Protein AF-A0AAE3K5G8-F1 (afdb_monomer_lite)

pLDDT: mean 91.59, std 7.62, range [60.0, 98.44]

Secondary structure (DSSP, 8-state):
--HHHHHHHHHHHHHHTT--------TTTTTB-TTT--BEEEEETTEEEEGGG-

Organism: NCBI:txid1326980

Foldseek 3Di:
DDVVVVVVVVCVVCVVVVHDDDDDDPPPVQQADPPPRDGWDDPDVPDTDDPVVD

Sequence (54 aa):
MQYRRIQHWIEWQATKHGLAVVKLPAFYTSTRCPKCGGEMREYVHRQFVCEVWL

InterPro domains:
  IPR010095 Cas12f1-like, TNB domain [PF07282] (3-51)

Radius of gyration: 15.99 Å; chains: 1; bounding box: 31×19×40 Å

Structure (mmCIF, N/CA/C/O backbone):
data_AF-A0AAE3K5G8-F1
#
_entry.id   AF-A0AAE3K5G8-F1
#
loop_
_atom_site.group_PDB
_atom_site.id
_atom_site.type_symbol
_atom_site.label_atom_id
_atom_site.label_alt_id
_atom_site.label_comp_id
_atom_site.label_asym_id
_atom_site.label_entity_id
_atom_site.label_seq_id
_atom_site.pdbx_PDB_ins_code
_atom_site.Cartn_x
_atom_site.Cartn_y
_atom_site.Cartn_z
_atom_site.occupancy
_atom_site.B_iso_or_equiv
_atom_site.auth_seq_id
_atom_site.auth_comp_id
_atom_site.auth_asym_id
_atom_site.auth_atom_id
_atom_site.pdbx_PDB_model_num
ATOM 1 N N . MET A 1 1 ? 11.074 -6.215 11.717 1.00 60.00 1 MET A N 1
ATOM 2 C CA . MET A 1 1 ? 9.667 -5.746 11.721 1.00 60.00 1 MET A CA 1
ATOM 3 C C . MET A 1 1 ? 8.793 -6.867 11.178 1.00 60.00 1 MET A C 1
ATOM 5 O O . MET A 1 1 ? 9.077 -7.340 10.090 1.00 60.00 1 MET A O 1
ATOM 9 N N . GLN A 1 2 ? 7.796 -7.347 11.924 1.00 86.75 2 GLN A N 1
ATOM 10 C CA . GLN A 1 2 ? 6.916 -8.435 11.469 1.00 86.75 2 GLN A CA 1
ATOM 11 C C . GLN A 1 2 ? 5.605 -7.855 10.933 1.00 86.75 2 GLN A C 1
ATOM 13 O O . GLN A 1 2 ? 4.874 -7.201 11.678 1.00 86.75 2 GLN A O 1
ATOM 18 N N . TYR A 1 3 ? 5.290 -8.129 9.664 1.00 91.56 3 TYR A N 1
ATOM 19 C CA . TYR A 1 3 ? 4.075 -7.653 8.987 1.00 91.56 3 TYR A CA 1
ATOM 20 C C . TYR A 1 3 ? 2.788 -7.965 9.763 1.00 91.56 3 TYR A C 1
ATOM 22 O O . TYR A 1 3 ? 1.883 -7.136 9.796 1.00 91.56 3 TYR A O 1
ATOM 30 N N . ARG A 1 4 ? 2.743 -9.094 10.487 1.00 92.88 4 ARG A N 1
ATOM 31 C CA . ARG A 1 4 ? 1.609 -9.476 11.345 1.00 92.88 4 ARG A CA 1
ATOM 32 C C . ARG A 1 4 ? 1.260 -8.412 12.387 1.00 92.88 4 ARG A C 1
ATOM 34 O O . ARG A 1 4 ? 0.086 -8.156 12.628 1.00 92.88 4 ARG A O 1
ATOM 41 N N . ARG A 1 5 ? 2.266 -7.786 13.009 1.00 96.12 5 ARG A N 1
ATOM 42 C CA . ARG A 1 5 ? 2.033 -6.778 14.056 1.00 96.12 5 ARG A CA 1
ATOM 43 C C . ARG A 1 5 ? 1.416 -5.507 13.475 1.00 96.12 5 ARG A C 1
ATOM 45 O O . ARG A 1 5 ? 0.508 -4.948 14.074 1.00 96.12 5 ARG A O 1
ATOM 52 N N . ILE A 1 6 ? 1.888 -5.088 12.300 1.00 95.88 6 ILE A N 1
ATOM 53 C CA . ILE A 1 6 ? 1.361 -3.917 11.587 1.00 95.88 6 ILE A CA 1
ATOM 54 C C . ILE A 1 6 ? -0.069 -4.187 11.108 1.00 95.88 6 ILE A C 1
ATOM 56 O O . ILE A 1 6 ? -0.945 -3.365 11.350 1.00 95.88 6 ILE A O 1
ATOM 60 N N . GLN A 1 7 ? -0.324 -5.355 10.505 1.00 96.00 7 GLN A N 1
ATOM 61 C CA . GLN A 1 7 ? -1.671 -5.763 10.083 1.00 96.00 7 GLN A CA 1
ATOM 62 C C . GLN A 1 7 ? -2.657 -5.747 11.256 1.00 96.00 7 GLN A C 1
ATOM 64 O O . GLN A 1 7 ? -3.712 -5.133 11.151 1.00 96.00 7 GLN A O 1
ATOM 69 N N . HIS A 1 8 ? -2.270 -6.324 12.398 1.00 96.12 8 HIS A N 1
ATOM 70 C CA . HIS A 1 8 ? -3.092 -6.311 13.607 1.00 96.12 8 HIS A CA 1
ATOM 71 C C . HIS A 1 8 ? -3.406 -4.885 14.092 1.00 96.12 8 HIS A C 1
ATOM 73 O O . HIS A 1 8 ? -4.539 -4.593 14.458 1.00 96.12 8 HIS A O 1
ATOM 79 N N . TRP A 1 9 ? -2.425 -3.975 14.097 1.00 97.06 9 TRP A N 1
ATOM 80 C CA . TRP A 1 9 ? -2.668 -2.585 14.500 1.00 97.06 9 TRP A CA 1
ATOM 81 C C . TRP A 1 9 ? -3.624 -1.848 13.554 1.00 97.06 9 TRP A C 1
ATOM 83 O O . TRP A 1 9 ? -4.474 -1.101 14.036 1.00 97.06 9 TRP A O 1
ATOM 93 N N . ILE A 1 10 ? -3.528 -2.089 12.242 1.00 96.81 10 ILE A N 1
ATOM 94 C CA . ILE A 1 10 ? -4.453 -1.525 11.245 1.00 96.81 10 ILE A CA 1
ATOM 95 C C . ILE A 1 10 ? -5.871 -2.064 11.466 1.00 96.81 10 ILE A C 1
ATOM 97 O O . ILE A 1 10 ? -6.812 -1.280 11.556 1.00 96.81 10 ILE A O 1
ATOM 101 N N . GLU A 1 11 ? -6.026 -3.383 11.608 1.00 97.75 11 GLU A N 1
ATOM 102 C CA . GLU A 1 11 ? -7.322 -4.037 11.853 1.00 97.75 11 GLU A CA 1
ATOM 103 C C . GLU A 1 11 ? -7.977 -3.551 13.153 1.00 97.75 11 GLU A C 1
ATOM 105 O O . GLU A 1 11 ? -9.170 -3.232 13.184 1.00 97.75 11 GLU A O 1
ATOM 110 N N . TRP A 1 12 ? -7.189 -3.429 14.222 1.00 97.56 12 TRP A N 1
ATOM 111 C CA . TRP A 1 12 ? -7.665 -2.934 15.510 1.00 97.56 12 TRP A CA 1
ATOM 112 C C . TRP A 1 12 ? -8.139 -1.479 15.437 1.00 97.56 12 TRP A C 1
ATOM 114 O O . TRP A 1 12 ? -9.188 -1.146 15.989 1.00 97.56 12 TRP A O 1
ATOM 124 N N . GLN A 1 13 ? -7.402 -0.609 14.739 1.00 98.44 13 GLN A N 1
ATOM 125 C CA . GLN A 1 13 ? -7.832 0.772 14.511 1.00 98.44 13 GLN A CA 1
ATOM 126 C C . GLN A 1 13 ? -9.095 0.839 13.650 1.00 98.44 13 GLN A C 1
ATOM 128 O O . GLN A 1 13 ? -10.049 1.507 14.035 1.00 98.44 13 GLN A O 1
ATOM 133 N N . ALA A 1 14 ? -9.147 0.103 12.540 1.00 98.19 14 ALA A N 1
ATOM 134 C CA . ALA A 1 14 ? -10.316 0.061 11.666 1.00 98.19 14 ALA A CA 1
ATOM 135 C C . ALA A 1 14 ? -11.592 -0.339 12.426 1.00 98.19 14 ALA A C 1
ATOM 137 O O . ALA A 1 14 ? -12.610 0.342 12.323 1.00 98.19 14 ALA A O 1
ATOM 138 N N . THR A 1 15 ? -11.499 -1.363 13.281 1.00 97.69 15 THR A N 1
ATOM 139 C CA . THR A 1 15 ? -12.620 -1.842 14.107 1.00 97.69 15 THR A CA 1
ATOM 140 C C . THR A 1 15 ? -13.171 -0.746 15.022 1.00 97.69 15 THR A C 1
ATOM 142 O O . THR A 1 15 ? -14.385 -0.580 15.123 1.00 97.69 15 THR A O 1
ATOM 145 N N . LYS A 1 16 ? -12.300 0.055 15.651 1.00 98.31 16 LYS A N 1
ATOM 146 C CA . LYS A 1 16 ? -12.724 1.173 16.515 1.00 98.31 16 LYS A CA 1
ATOM 147 C C . LYS A 1 16 ? -13.501 2.259 15.776 1.00 98.31 16 LYS A C 1
ATOM 149 O O . LYS A 1 16 ? -14.311 2.942 16.392 1.00 98.31 16 LYS A O 1
ATOM 154 N N . HIS A 1 17 ? -13.237 2.419 14.484 1.00 98.12 17 HIS A N 1
ATOM 155 C CA . HIS A 1 17 ? -13.879 3.413 13.630 1.00 98.12 17 HIS A CA 1
ATOM 156 C C . HIS A 1 17 ? -15.009 2.824 12.771 1.00 98.12 17 HIS A C 1
ATOM 158 O O . HIS A 1 17 ? -15.527 3.517 11.900 1.00 98.12 17 HIS A O 1
ATOM 164 N N . GLY A 1 18 ? -15.396 1.561 12.994 1.00 97.88 18 GLY A N 1
ATOM 165 C CA . GLY A 1 18 ? -16.444 0.896 12.213 1.00 97.88 18 GLY A CA 1
ATOM 166 C C . GLY A 1 18 ? -16.063 0.636 10.750 1.00 97.88 18 GLY A C 1
ATOM 167 O O . GLY A 1 18 ? -16.942 0.525 9.900 1.00 97.88 18 GLY A O 1
ATOM 168 N N . LEU A 1 19 ? -14.766 0.560 10.439 1.00 98.25 19 LEU A N 1
ATOM 169 C CA . LEU A 1 19 ? -14.248 0.307 9.094 1.00 98.25 19 LEU A CA 1
ATOM 170 C C . LEU A 1 19 ? -14.007 -1.191 8.865 1.00 98.25 19 LEU A C 1
ATOM 172 O O . LEU A 1 19 ? -13.503 -1.895 9.741 1.00 98.25 19 LEU A O 1
ATOM 176 N N . ALA A 1 20 ? -14.290 -1.661 7.650 1.00 96.25 20 ALA A N 1
ATOM 177 C CA . ALA A 1 20 ? -13.951 -3.011 7.210 1.00 96.25 20 ALA A CA 1
ATOM 178 C C . ALA A 1 20 ? -12.530 -3.062 6.622 1.00 96.25 20 ALA A C 1
ATOM 180 O O . ALA A 1 20 ? -12.154 -2.214 5.812 1.00 96.25 20 ALA A O 1
ATOM 181 N N . VAL A 1 21 ? -11.752 -4.087 6.986 1.00 96.81 21 VAL A N 1
ATOM 182 C CA . VAL A 1 21 ? -10.440 -4.373 6.381 1.00 96.81 21 VAL A CA 1
ATOM 183 C C . VAL A 1 21 ? -10.564 -5.588 5.472 1.00 96.81 21 VAL A C 1
ATOM 185 O O . VAL A 1 21 ? -10.919 -6.674 5.926 1.00 96.81 21 VAL A O 1
ATOM 188 N N . VAL A 1 22 ? -10.239 -5.414 4.190 1.00 95.88 22 VAL A N 1
ATOM 189 C CA . VAL A 1 22 ? -10.278 -6.486 3.187 1.00 95.88 22 VAL A CA 1
ATOM 190 C C . VAL A 1 22 ? -8.855 -6.891 2.822 1.00 95.88 22 VAL A C 1
ATOM 192 O O . VAL A 1 22 ? -8.043 -6.059 2.419 1.00 95.88 22 VAL A O 1
ATOM 195 N N . LYS A 1 23 ? -8.547 -8.184 2.955 1.00 94.19 23 LYS A N 1
ATOM 196 C CA . LYS A 1 23 ? -7.274 -8.761 2.508 1.00 94.19 23 LYS A CA 1
ATOM 197 C C . LYS A 1 23 ? -7.421 -9.228 1.068 1.00 94.19 23 LYS A C 1
ATOM 199 O O . LYS A 1 23 ? -8.320 -10.005 0.763 1.00 94.19 23 LYS A O 1
ATOM 204 N N . LEU A 1 24 ? -6.525 -8.763 0.205 1.00 92.50 24 LEU A N 1
ATOM 205 C CA . LEU A 1 24 ? -6.506 -9.094 -1.216 1.00 92.50 24 LEU A CA 1
ATOM 206 C C . LEU A 1 24 ? -5.169 -9.746 -1.585 1.00 92.50 24 LEU A C 1
ATOM 208 O O . LEU A 1 24 ? -4.150 -9.468 -0.943 1.00 92.50 24 LEU A O 1
ATOM 212 N N . PRO A 1 25 ? -5.149 -10.616 -2.605 1.00 91.69 25 PRO A N 1
ATOM 213 C CA . PRO A 1 25 ? -3.903 -11.142 -3.134 1.00 91.69 25 PRO A CA 1
ATOM 214 C C . PRO A 1 25 ? -3.059 -10.011 -3.739 1.00 91.69 25 PRO A C 1
ATOM 216 O O . PRO A 1 25 ? -3.580 -9.106 -4.384 1.00 91.69 25 PRO A O 1
ATOM 219 N N . ALA A 1 26 ? -1.739 -10.078 -3.564 1.00 89.88 26 ALA A N 1
ATOM 220 C CA . ALA A 1 26 ? -0.822 -9.029 -4.020 1.00 89.88 26 ALA A CA 1
ATOM 221 C C . ALA A 1 26 ? -0.543 -9.053 -5.537 1.00 89.88 26 ALA A C 1
ATOM 223 O O . ALA A 1 26 ? 0.162 -8.179 -6.047 1.00 89.88 26 ALA A O 1
ATOM 224 N N . PHE A 1 27 ? -1.051 -10.054 -6.262 1.00 89.50 27 PHE A N 1
ATOM 225 C CA . PHE A 1 27 ? -0.720 -10.274 -7.668 1.00 89.50 27 PHE A CA 1
ATOM 226 C C . PHE A 1 27 ? -1.038 -9.052 -8.531 1.00 89.50 27 PHE A C 1
ATOM 228 O O . PHE A 1 27 ? -2.117 -8.472 -8.438 1.00 89.50 27 PHE A O 1
ATOM 235 N N . TYR A 1 28 ? -0.081 -8.690 -9.388 1.00 86.81 28 TYR A N 1
ATOM 236 C CA . TYR A 1 28 ? -0.199 -7.628 -10.391 1.00 86.81 28 TYR A CA 1
ATOM 237 C C . TYR A 1 28 ? -0.431 -6.207 -9.849 1.00 86.81 28 TYR A C 1
ATOM 239 O O . TYR A 1 28 ? -0.648 -5.287 -10.633 1.00 86.81 28 TYR A O 1
ATOM 247 N N . THR A 1 29 ? -0.339 -5.993 -8.533 1.00 87.88 29 THR A N 1
ATOM 248 C CA . THR A 1 29 ? -0.579 -4.676 -7.913 1.00 87.88 29 THR A CA 1
ATOM 249 C C . THR A 1 29 ? 0.572 -3.682 -8.099 1.00 87.88 29 THR A C 1
ATOM 251 O O . THR A 1 29 ? 0.360 -2.480 -7.977 1.00 87.88 29 THR A O 1
ATOM 254 N N . SER A 1 30 ? 1.777 -4.162 -8.422 1.00 88.31 30 SER A N 1
ATOM 255 C CA . SER A 1 30 ? 2.965 -3.331 -8.667 1.00 88.31 30 SER A CA 1
ATOM 256 C C . SER A 1 30 ? 3.362 -3.216 -10.139 1.00 88.31 30 SER A C 1
ATOM 258 O O . SER A 1 30 ? 4.223 -2.406 -10.464 1.00 88.31 30 SER A O 1
ATOM 260 N N . THR A 1 31 ? 2.775 -4.029 -11.022 1.00 89.50 31 THR A N 1
ATOM 261 C CA . THR A 1 31 ? 3.190 -4.139 -12.431 1.00 89.50 31 THR A CA 1
ATOM 262 C C . THR A 1 31 ? 2.102 -3.764 -13.427 1.00 89.50 31 THR A C 1
ATOM 264 O O . THR A 1 31 ? 2.399 -3.650 -14.612 1.00 89.50 31 THR A O 1
ATOM 267 N N . ARG A 1 32 ? 0.852 -3.565 -12.987 1.00 92.88 32 ARG A N 1
ATOM 268 C CA . ARG A 1 32 ? -0.250 -3.157 -13.866 1.00 92.88 32 ARG A CA 1
ATOM 269 C C . ARG A 1 32 ? -0.691 -1.727 -13.617 1.00 92.88 32 ARG A C 1
ATOM 271 O O . ARG A 1 32 ? -0.780 -1.268 -12.481 1.00 92.88 32 ARG A O 1
ATOM 278 N N . CYS A 1 33 ? -1.031 -1.044 -14.705 1.00 92.62 33 CYS A N 1
ATOM 279 C CA . CYS A 1 33 ? -1.525 0.318 -14.671 1.00 92.62 33 CYS A CA 1
ATOM 280 C C . CYS A 1 33 ? -2.885 0.373 -13.958 1.00 92.62 33 CYS A C 1
ATOM 282 O O . CYS A 1 33 ? -3.821 -0.298 -14.399 1.00 92.62 33 CYS A O 1
ATOM 284 N N . PRO A 1 34 ? -3.061 1.233 -12.938 1.00 91.75 34 PRO A N 1
ATOM 285 C CA . PRO A 1 34 ? -4.339 1.362 -12.240 1.00 91.75 34 PRO A CA 1
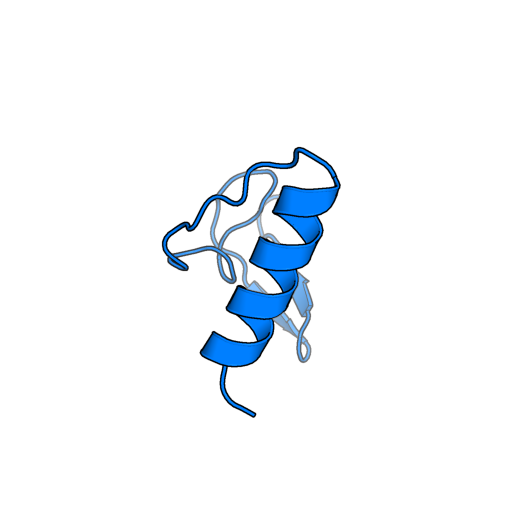ATOM 286 C C . PRO A 1 34 ? -5.443 2.002 -13.099 1.00 91.75 34 PRO A C 1
ATOM 288 O O . PRO A 1 34 ? -6.602 1.980 -12.703 1.00 91.75 34 PRO A O 1
ATOM 291 N N . LYS A 1 35 ? -5.102 2.589 -14.257 1.00 91.62 35 LYS A N 1
ATOM 292 C CA . LYS A 1 35 ? -6.068 3.221 -15.171 1.00 91.62 35 LYS A CA 1
ATOM 293 C C . LYS A 1 35 ? -6.531 2.293 -16.293 1.00 91.62 35 LYS A C 1
ATOM 295 O O . LYS A 1 35 ? -7.725 2.207 -16.538 1.00 91.62 35 LYS A O 1
ATOM 300 N N . CYS A 1 36 ? -5.601 1.638 -16.995 1.00 92.69 36 CYS A N 1
ATOM 301 C CA . CYS A 1 36 ? -5.919 0.822 -18.177 1.00 92.69 36 CYS A CA 1
ATOM 302 C C . CYS A 1 36 ? -5.687 -0.685 -17.988 1.00 92.69 36 CYS A C 1
ATOM 304 O O . CYS 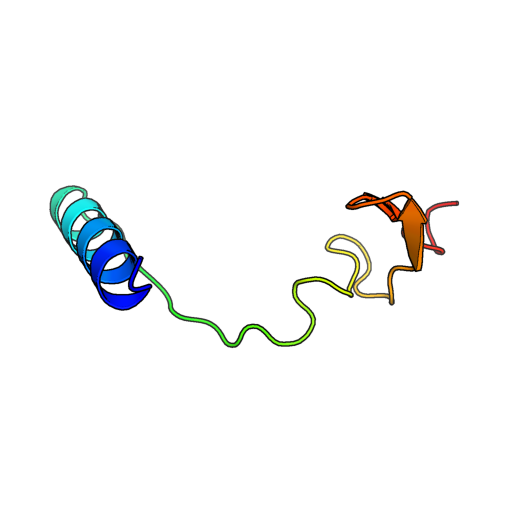A 1 36 ? -6.026 -1.460 -18.874 1.00 92.69 36 CYS A O 1
ATOM 306 N N . GLY A 1 37 ? -5.092 -1.119 -16.872 1.00 91.44 37 GLY A N 1
ATOM 307 C CA . GLY A 1 37 ? -4.814 -2.532 -16.594 1.00 91.44 37 GLY A CA 1
ATOM 308 C C . GLY A 1 37 ? -3.659 -3.153 -17.390 1.00 91.44 37 GLY A C 1
ATOM 309 O O . GLY A 1 37 ? -3.321 -4.308 -17.133 1.00 91.44 37 GLY A O 1
ATOM 310 N N . GLY A 1 38 ? -3.041 -2.411 -18.316 1.00 92.31 38 GLY A N 1
ATOM 311 C CA . GLY A 1 38 ? -1.866 -2.851 -19.075 1.00 92.31 38 GLY A CA 1
ATOM 312 C C . GLY A 1 38 ? -0.607 -2.971 -18.215 1.00 92.31 38 GLY A C 1
ATOM 313 O O . GLY A 1 38 ? -0.558 -2.452 -17.097 1.00 92.31 38 GLY A O 1
ATOM 314 N N . GLU A 1 39 ? 0.413 -3.650 -18.737 1.00 91.94 39 GLU A N 1
ATOM 315 C CA . GLU A 1 39 ? 1.712 -3.755 -18.071 1.00 91.94 39 GLU A CA 1
ATOM 316 C C . GLU A 1 39 ? 2.400 -2.385 -17.985 1.00 91.9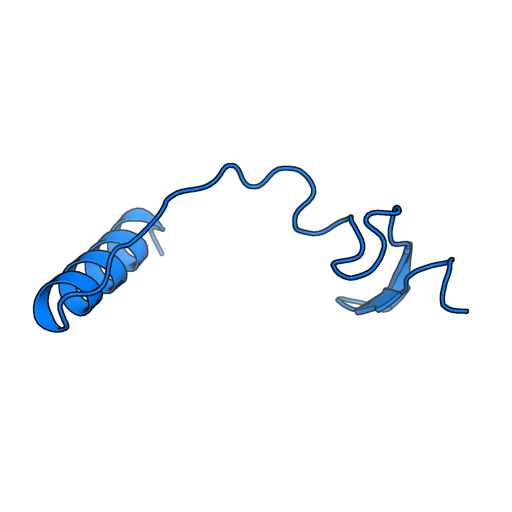4 39 GLU A C 1
ATOM 318 O O . GLU A 1 39 ? 2.233 -1.510 -18.839 1.00 91.94 39 GLU A O 1
ATOM 323 N N . MET A 1 40 ? 3.124 -2.172 -16.891 1.00 93.06 40 MET A N 1
ATOM 324 C CA . MET A 1 40 ? 3.915 -0.973 -16.657 1.00 93.06 40 MET A CA 1
ATOM 325 C C . MET A 1 40 ? 5.396 -1.288 -16.801 1.00 93.06 40 MET A C 1
ATOM 327 O O . MET A 1 40 ? 5.870 -2.338 -16.366 1.00 93.06 40 MET A O 1
ATOM 331 N N . ARG A 1 41 ? 6.137 -0.319 -17.328 1.00 92.88 41 ARG A N 1
ATOM 332 C CA . ARG A 1 41 ? 7.587 -0.387 -17.471 1.00 92.88 41 ARG A CA 1
ATOM 333 C C . ARG A 1 41 ? 8.257 0.437 -16.375 1.00 92.88 41 ARG A C 1
ATOM 335 O O . ARG A 1 41 ? 7.833 1.558 -16.092 1.00 92.88 41 ARG A O 1
ATOM 342 N N . GLU A 1 42 ? 9.323 -0.091 -15.778 1.00 93.31 42 GLU A N 1
ATOM 343 C CA . GLU A 1 42 ? 10.177 0.703 -14.890 1.00 93.31 42 GLU A CA 1
ATOM 344 C C . GLU A 1 42 ? 10.901 1.781 -15.711 1.00 93.31 42 GLU A C 1
ATOM 346 O O . GLU A 1 42 ? 11.579 1.488 -16.700 1.00 93.31 42 GLU A O 1
ATOM 351 N N . TYR A 1 43 ? 10.712 3.043 -15.327 1.00 91.56 43 TYR A N 1
ATOM 352 C CA . TYR A 1 43 ? 11.332 4.193 -15.983 1.00 91.56 43 TYR A CA 1
ATOM 353 C C . TYR A 1 43 ? 12.630 4.585 -15.276 1.00 91.56 43 TYR A C 1
ATOM 355 O O . TYR A 1 43 ? 13.675 4.707 -15.910 1.00 91.56 43 TYR A O 1
ATOM 363 N N . VAL A 1 44 ? 12.564 4.722 -13.950 1.00 92.75 44 VAL A N 1
ATOM 364 C CA . VAL A 1 44 ? 13.699 4.963 -13.046 1.00 92.75 44 VAL A CA 1
ATOM 365 C C . VAL A 1 44 ? 13.423 4.297 -11.695 1.00 92.75 44 VAL A C 1
ATOM 367 O O . VAL A 1 44 ? 12.322 3.794 -11.466 1.00 92.75 44 VAL A O 1
ATOM 370 N N . HIS A 1 45 ? 14.392 4.326 -10.770 1.00 93.12 45 HIS A N 1
ATOM 371 C CA . HIS A 1 45 ? 14.246 3.716 -9.446 1.00 93.12 45 HIS A CA 1
ATOM 372 C C . HIS A 1 45 ? 12.932 4.133 -8.762 1.00 93.12 45 HIS A C 1
ATOM 374 O O . HIS A 1 45 ? 12.736 5.306 -8.435 1.00 93.12 45 HIS A O 1
ATOM 380 N N . ARG A 1 46 ? 12.053 3.149 -8.514 1.00 89.50 46 ARG A N 1
ATOM 381 C CA . ARG A 1 46 ? 10.728 3.314 -7.873 1.00 89.50 46 ARG A CA 1
ATOM 382 C C . ARG A 1 46 ? 9.718 4.153 -8.665 1.00 89.50 46 ARG A C 1
ATOM 384 O O . ARG A 1 46 ? 8.733 4.608 -8.084 1.00 89.50 46 ARG A O 1
ATOM 391 N N . GLN A 1 47 ? 9.923 4.342 -9.966 1.00 91.81 47 GLN A N 1
ATOM 392 C CA . GLN A 1 47 ? 8.954 4.992 -10.846 1.00 91.81 47 GLN A CA 1
ATOM 393 C C . GLN A 1 47 ? 8.620 4.091 -12.030 1.00 91.81 47 GLN A C 1
ATOM 395 O O . GLN A 1 47 ? 9.495 3.682 -12.793 1.00 91.81 47 GLN A O 1
ATOM 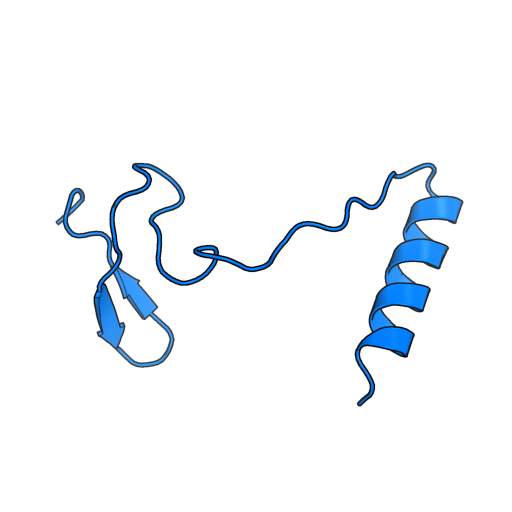400 N N . PHE A 1 48 ? 7.328 3.829 -12.196 1.00 93.25 48 PHE A N 1
ATOM 401 C CA . PHE A 1 48 ? 6.787 3.051 -13.299 1.00 93.25 48 PHE A CA 1
ATOM 402 C C . PHE A 1 48 ? 5.944 3.952 -14.194 1.00 93.25 48 PHE A C 1
ATOM 404 O O . PHE A 1 48 ? 5.193 4.799 -13.704 1.00 93.25 48 PHE A O 1
ATOM 411 N N . VAL A 1 49 ? 6.044 3.741 -15.501 1.00 92.88 49 VAL A N 1
ATOM 412 C CA . VAL A 1 49 ? 5.246 4.438 -16.513 1.00 92.88 49 VAL A CA 1
ATOM 413 C C . VAL A 1 49 ? 4.354 3.442 -17.239 1.00 92.88 49 VAL A C 1
ATOM 415 O O . VAL A 1 49 ? 4.689 2.266 -17.386 1.00 92.88 49 VAL A O 1
ATOM 418 N N . CYS A 1 50 ? 3.183 3.909 -17.657 1.00 93.31 50 CYS A N 1
ATOM 419 C CA . CYS A 1 50 ? 2.281 3.120 -18.479 1.00 93.31 50 CYS A CA 1
ATOM 420 C C . CYS A 1 50 ? 2.536 3.434 -19.950 1.00 93.31 50 CYS A 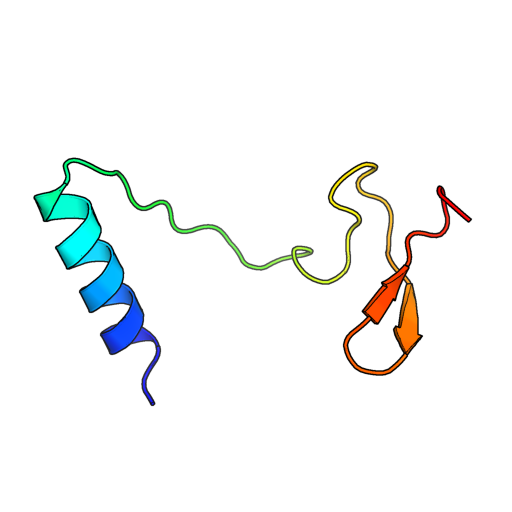C 1
ATOM 422 O O . CYS A 1 50 ? 2.513 4.600 -20.332 1.00 93.31 50 CYS A O 1
ATOM 424 N N . GLU A 1 51 ? 2.716 2.398 -20.763 1.00 84.94 51 GLU A N 1
ATOM 425 C CA . GLU A 1 51 ? 3.014 2.538 -22.193 1.00 84.94 51 GLU A CA 1
ATOM 426 C C . GLU A 1 51 ? 1.852 3.124 -23.003 1.00 84.94 51 GLU A C 1
ATOM 428 O O . GLU A 1 51 ? 2.073 3.740 -24.033 1.00 84.94 51 GLU A O 1
ATOM 433 N N . VAL A 1 52 ? 0.615 2.979 -22.519 1.00 84.00 52 VAL A N 1
ATOM 434 C CA . VAL A 1 52 ? -0.597 3.481 -23.194 1.00 84.00 52 VAL A CA 1
ATOM 435 C C . VAL A 1 52 ? -0.764 5.001 -23.049 1.00 84.00 52 VAL A C 1
ATOM 437 O O . VAL A 1 52 ? -1.499 5.614 -23.815 1.00 84.00 52 VAL A O 1
ATOM 440 N N . TRP A 1 53 ? -0.124 5.608 -22.045 1.00 68.44 53 TRP A N 1
ATOM 441 C CA . TRP A 1 53 ? -0.236 7.042 -21.739 1.00 68.44 53 TRP A CA 1
ATOM 442 C C . TRP A 1 53 ? 1.049 7.827 -22.050 1.00 68.44 53 TRP A C 1
ATOM 444 O O . TRP A 1 53 ? 1.177 8.966 -21.596 1.00 68.44 53 TRP A O 1
ATOM 454 N N . LEU A 1 54 ? 1.993 7.208 -22.766 1.00 63.25 54 LEU A N 1
ATOM 455 C CA . LEU A 1 54 ? 3.147 7.865 -23.387 1.00 63.25 54 LEU A CA 1
ATOM 456 C C . LEU A 1 54 ? 2.775 8.314 -24.803 1.00 63.25 54 LEU A C 1
ATOM 458 O O . LEU A 1 54 ? 3.206 9.426 -25.174 1.00 63.25 54 LEU A O 1
#

=== Feature glossary ===
Key to the feature types in this record:

pLDDT. pLDDT is the predicted lDDT-Cα score: AlphaFold's confidence that the local environment of each residue (all inter-atomic distances within 15 Å) is correctly placed. It is a per-residue number between 0 and 100, with higher meaning more reliable.

Radius of gyration, Cα contacts, bounding box. The geometric summary reports three shape descriptors. Rg (radius of gyration) measures how spread out the Cα atoms are about their centre of mass; compact globular proteins have small Rg, elongated or unfolded ones large. Cα contacts (<8 Å, |i−j|>4) count long-range residue pairs in spatial proximity — high for tightly packed folds, near zero for rods or random coil. The bounding-box extents give the protein's footprint along x, y, z in Å.

Backbone torsions (φ/ψ). Backbone dihedral angles. Every residue except chain termini has a φ (preceding-C → N → Cα → C) and a ψ (N → Cα → C → next-N). They are reported in degrees following the IUPAC sign convention. Secondary structure is essentially a statement about which (φ, ψ) basin each residue occupies.

Contact-map, Ramachandran, and PAE plots. Plot images: a contact map (which residues are close in 3D, as an N×N binary image), a Ramachandran scatter (backbone torsion angles, revealing secondary-structure composition at a glance), and — for AlphaFold structures — a PAE heatmap (pairwise prediction confidence).

Predicted aligned error. Predicted Aligned Error (PAE) is an AlphaFold confidence matrix: entry (i, j) is the expected error in the position of residue j, in ångströms, when the prediction is superimposed on the true structure at residue i. Low PAE within a block of residues means that block is internally rigid and well-predicted; high PAE between two blocks means their relative placement is uncertain even if each block individually is confident.

Secondary structure (3-state, P-SEA). Three-state secondary structure (P-SEA) collapses the eight DSSP classes into helix (a), strand (b), and coil (c). P-SEA assigns these from Cα geometry alone — distances and angles — without requiring backbone oxygens, so it works on any Cα trace.

Solvent-accessible surface area. Solvent-accessible surface area (SASA) is the area in Å² traced out by the centre of a 1.4 Å probe sphere (a water molecule) rolled over the protein's van der Waals surface (Shrake–Rupley / Lee–Richards construction). Buried residues have near-zero SASA; fully exposed residues can exceed 200 Å². The total SASA scales roughly with the number of surface residues.

Foldseek 3Di. The Foldseek 3Di string encodes local tertiary geometry as a 20-letter alphabet — one character per residue — derived from the relative positions of nearby Cα atoms. Unlike the amino-acid sequence, 3Di 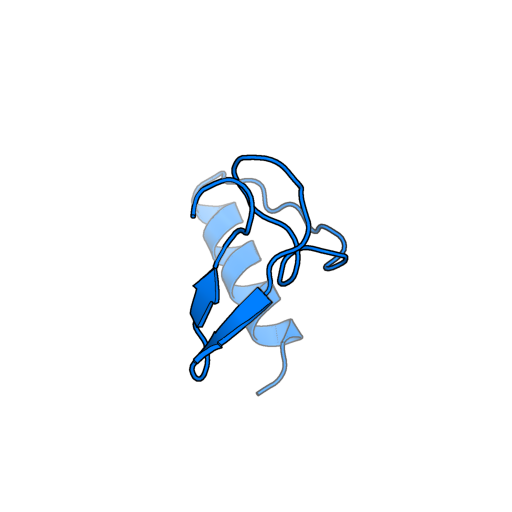is a direct function of the 3D structure, so two proteins with the same fold have similar 3Di strings even at low sequence identity.

B-factor. For experimental (PDB) structures, the B-factor (temperature factor) quantifies the positional spread of each atom in the crystal — a combination of thermal vibration and static disorder — in units of Å². High B-factors mark flexible loops or poorly resolved regions; low B-factors mark the rigid, well-ordered core.

mmCIF coordinates. The mmCIF block holds the 3D Cartesian coordinates of each backbone atom (N, Cα, C, O) in ångströms. mmCIF is the PDB's canonical archive format — a tagged-loop text representation of the atomic model.

InterPro / GO / CATH / organism. Functional annotations link the protein to curated databases. InterPro entries identify conserved domains and families by matching the sequence against member-database signatures (Pfam, PROSITE, CDD, …). Gene Ontology (GO) terms describe molecular function, biological process, and cellular component in a controlled vocabulary. CATH places the structure in a hierarchical fold classification (Class/Architecture/Topology/Homologous-superfamily). The organism is the source species.

Rendered structure images. Structure images are PyMOL renders from six orthogonal camera directions. Cartoon representation draws helices as coils and strands as arrows; sticks shows the backbone as bonds; surface shows the solvent-excluded envelope. Rainbow coloring maps sequence position to hue (blue→red, N→C); chain coloring assigns a distinct color per polypeptide.

Sequence. This is the polypeptide sequence — one letter per residue, N-terminus first. Length ranges from a few dozen residues for small domains to over a thousand for large multi-domain proteins.

Secondary structure (8-state, DSSP). The SS8 string is DSSP's per-residue secondary-structure call. α-helix (H) means an i→i+4 H-bond ladder; β-strand (E) means the residue participates in a β-sheet; 3₁₀ (G) and π (I) are tighter and wider helices; T/S are turns/bends; '-' is loop.

Nearest PDB structures. Structural nearest neighbors (via Foldseek easy-search vs the PDB). Reported per hit: target PDB id, E-value, and alignment TM-score. A TM-score above ~0.5 is the conventional threshold for 'same fold'.